Protein AF-A0A6G8Q0K1-F1 (afdb_monomer)

Secondary structure (DSSP, 8-state):
---S-----PPP----PPPGGG---PPPPP-S--HHHHHHHHHHHHT-------S----TTTTTTSB-TTT-PBEEEEEEGGGTEEEEEEHHHHHH-GGG-S--PPEEHHHHHHHHHHHHHHHHH-HHHHHHHHHHHHHHHHHHHHHHHHHHTT--------

Nearest PDB structures (foldseek):
  7ui9-assembly1_I  TM=7.485E-01  e=1.152E+00  Saccharomyces cerevisiae S288C
  5iyd-assembly1_I  TM=6.909E-01  e=1.152E+00  Homo sapiens
  5iyc-assembly1_I  TM=6.280E-01  e=1.227E+00  Homo sapiens

InterPro domains:
  IPR025827 Recombinase zinc beta ribbon domain [PF13408] (65-120)
  IPR050639 Site-specific recombinase resolvase [PTHR30461] (19-135)

pLDDT: mean 79.14, std 17.28, range [33.03, 95.69]

Foldseek 3Di:
DPPDPDDDDDDDDDDDDDPPVPDDDDDDPDPPDDPVVVVVVCVVCVPVDPPPCVVPDDQPCPPLNDADPWPRHRWDWDADPVVRWIWTHHPQCVVPHCVRTVGPDIHTRVVVVVVVCCVVVVCVVDVVSVVVVVVVVVVVVVVVVVVVVVVVVPPDDDDDDD

Radius of gyration: 24.72 Å; Cα contacts (8 Å, |Δi|>4): 99; chains: 1; bounding box: 57×49×57 Å

Solvent-accessible surface area (backbone atoms only — not comparable to full-atom values): 10458 Å² total; per-residue (Å²): 140,79,96,63,98,74,88,84,78,88,85,83,82,89,85,77,93,71,61,78,88,74,58,79,84,74,87,73,73,86,81,86,68,59,67,66,58,54,50,50,54,48,59,70,50,67,76,60,66,73,80,70,74,78,88,52,84,82,68,87,52,51,96,61,69,38,53,31,91,78,76,62,47,51,41,36,80,46,77,41,72,97,71,76,41,46,28,37,33,40,41,57,24,71,78,60,35,68,91,63,32,84,60,82,69,67,43,49,37,72,63,50,50,51,52,52,48,52,50,52,51,53,46,68,69,32,66,65,61,41,46,54,54,50,46,51,55,47,52,53,49,51,54,53,50,53,57,52,51,59,56,58,72,65,72,71,90,82,86,81,83,135

Mean predicted aligned error: 15.93 Å

Structure (mmCIF, N/CA/C/O backbone):
data_AF-A0A6G8Q0K1-F1
#
_entry.id   AF-A0A6G8Q0K1-F1
#
loop_
_atom_site.group_PDB
_atom_site.id
_atom_site.type_symbol
_atom_site.label_atom_id
_atom_site.label_alt_id
_atom_site.label_comp_id
_atom_site.label_asym_id
_atom_site.label_entity_id
_atom_site.label_seq_id
_atom_site.pdbx_PDB_ins_code
_atom_site.Cartn_x
_atom_site.Cartn_y
_atom_site.Cartn_z
_atom_site.occupancy
_atom_site.B_iso_or_equiv
_atom_site.auth_seq_id
_atom_site.auth_comp_id
_atom_site.auth_asym_id
_atom_site.auth_atom_id
_atom_site.pdbx_PDB_model_num
ATOM 1 N N . MET A 1 1 ? 0.838 -22.910 4.798 1.00 36.38 1 MET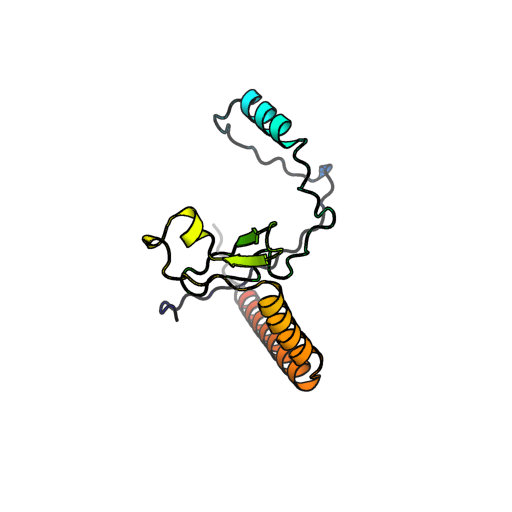 A N 1
ATOM 2 C CA . MET A 1 1 ? 0.282 -23.780 5.853 1.00 36.38 1 MET A CA 1
ATOM 3 C C . MET A 1 1 ? 0.527 -23.168 7.223 1.00 36.38 1 MET A C 1
ATOM 5 O O . MET A 1 1 ? 1.664 -22.846 7.535 1.00 36.38 1 MET A O 1
ATOM 9 N N . LYS A 1 2 ? -0.527 -23.022 8.029 1.00 38.62 2 LYS A N 1
ATOM 10 C CA . LYS A 1 2 ? -0.442 -23.091 9.491 1.00 38.62 2 LYS A CA 1
ATOM 11 C C . LYS A 1 2 ? -1.319 -24.270 9.896 1.00 38.62 2 LYS A C 1
ATOM 13 O O . LYS A 1 2 ? -2.494 -24.314 9.549 1.00 38.62 2 LYS A O 1
ATOM 18 N N . SER A 1 3 ? -0.687 -25.257 10.504 1.00 41.25 3 SER A N 1
ATOM 19 C CA . SER A 1 3 ? -1.212 -26.565 10.873 1.00 41.25 3 SER A CA 1
ATOM 20 C C . SER A 1 3 ? -1.850 -26.517 12.259 1.00 41.25 3 SER A C 1
ATOM 22 O O . SER A 1 3 ? -1.317 -27.089 13.196 1.00 41.25 3 SER A O 1
ATOM 24 N N . ASN A 1 4 ? -2.968 -25.812 12.390 1.00 44.59 4 ASN A N 1
ATOM 25 C CA . ASN A 1 4 ? -3.914 -26.005 13.487 1.00 44.59 4 ASN A CA 1
ATOM 26 C C . ASN A 1 4 ? -5.302 -25.822 12.875 1.00 44.59 4 ASN A C 1
ATOM 28 O O . ASN A 1 4 ? -5.575 -24.780 12.286 1.00 44.59 4 ASN A O 1
ATOM 32 N N . GLY A 1 5 ? -6.135 -26.861 12.924 1.00 53.25 5 GLY A N 1
ATOM 33 C CA . GLY A 1 5 ? -7.425 -26.969 12.233 1.00 53.25 5 GLY A CA 1
ATOM 34 C C . GLY A 1 5 ? -8.534 -26.026 12.719 1.00 53.25 5 GLY A C 1
ATOM 35 O O . GLY A 1 5 ? -9.674 -26.458 12.874 1.00 53.25 5 GLY A O 1
ATOM 36 N N . GLU A 1 6 ? -8.247 -24.745 12.947 1.00 49.00 6 GLU A N 1
ATOM 37 C CA . GLU A 1 6 ? -9.253 -23.753 13.319 1.00 49.00 6 GLU A CA 1
ATOM 38 C C . GLU A 1 6 ? -9.982 -23.189 12.094 1.00 49.00 6 GLU A C 1
ATOM 40 O O . GLU A 1 6 ? -9.406 -22.584 11.187 1.00 49.00 6 GLU A O 1
ATOM 45 N N . LYS A 1 7 ? -11.305 -23.377 12.083 1.00 57.97 7 LYS A N 1
ATOM 46 C CA . LYS A 1 7 ? -12.217 -22.835 11.072 1.00 57.97 7 LYS A CA 1
ATOM 47 C C . LYS A 1 7 ? -12.361 -21.325 11.271 1.00 57.97 7 LYS A C 1
ATOM 49 O O . LYS A 1 7 ? -12.897 -20.892 12.286 1.00 57.97 7 LYS A O 1
ATOM 54 N N . SER A 1 8 ? -11.971 -20.529 10.276 1.00 51.59 8 SER A N 1
ATOM 55 C CA . SER A 1 8 ? -12.214 -19.080 10.265 1.00 51.59 8 SER A CA 1
ATOM 56 C C . SER A 1 8 ? -13.349 -18.719 9.302 1.00 51.59 8 SER A C 1
ATOM 58 O O . SER A 1 8 ? -13.305 -19.035 8.110 1.00 51.59 8 SER A O 1
ATOM 60 N N . TYR A 1 9 ? -14.386 -18.062 9.825 1.00 67.38 9 TYR A N 1
ATOM 61 C CA . TYR A 1 9 ? -15.531 -17.571 9.056 1.00 67.38 9 TYR A CA 1
ATOM 62 C C . TYR A 1 9 ? -15.450 -16.045 8.890 1.00 67.38 9 TYR A C 1
ATOM 64 O O . TYR A 1 9 ? -15.225 -15.345 9.880 1.00 67.38 9 TYR A O 1
ATOM 72 N N . PRO A 1 10 ? -15.696 -15.495 7.685 1.00 54.41 10 PRO A N 1
ATOM 73 C CA . PRO A 1 10 ? -15.823 -14.056 7.510 1.00 54.41 10 PRO A CA 1
ATOM 74 C C . PRO A 1 10 ? -17.158 -13.578 8.097 1.00 54.41 10 PRO A C 1
ATOM 76 O O . PRO A 1 10 ? -18.224 -14.084 7.746 1.00 54.41 10 PRO A O 1
ATOM 79 N N . LYS A 1 11 ? -17.100 -12.604 9.010 1.00 64.31 11 LYS A N 1
ATOM 80 C CA . LYS A 1 11 ? -18.287 -11.928 9.552 1.00 64.31 11 LYS A CA 1
ATOM 81 C C . LYS A 1 11 ? -18.827 -10.947 8.511 1.00 64.31 11 LYS A C 1
ATOM 83 O O . LYS A 1 11 ? -18.120 -10.020 8.133 1.00 64.31 11 LYS A O 1
ATOM 88 N N . VAL A 1 12 ? -20.085 -11.118 8.108 1.00 62.00 12 VAL A N 1
ATOM 89 C CA . VAL A 1 12 ? -20.840 -10.109 7.348 1.00 62.00 12 VAL A CA 1
ATOM 90 C C . VAL A 1 12 ? -21.739 -9.360 8.329 1.00 62.00 12 VAL A C 1
ATOM 92 O O . VAL A 1 12 ? -22.433 -9.988 9.129 1.00 62.00 12 VAL A O 1
ATOM 95 N N . ARG A 1 13 ? -21.697 -8.026 8.299 1.00 68.25 13 ARG A N 1
ATOM 96 C CA . ARG A 1 13 ? -22.559 -7.142 9.093 1.00 68.25 13 ARG A CA 1
ATOM 97 C C . ARG A 1 13 ? -23.382 -6.285 8.139 1.00 68.25 13 ARG A C 1
ATOM 99 O O . ARG A 1 13 ? -22.803 -5.616 7.294 1.00 68.25 13 ARG A O 1
ATOM 106 N N . ASN A 1 14 ? -24.699 -6.296 8.318 1.00 58.84 14 ASN A N 1
ATOM 107 C CA . ASN A 1 14 ? -25.597 -5.304 7.738 1.00 58.84 14 ASN A CA 1
ATOM 108 C C . ASN A 1 14 ? -25.902 -4.279 8.834 1.00 58.84 14 ASN A C 1
ATOM 110 O O . ASN A 1 14 ? -26.266 -4.673 9.942 1.00 58.84 14 ASN A O 1
ATOM 114 N N . SER A 1 15 ? -25.718 -2.995 8.539 1.00 69.88 15 SER A N 1
ATOM 115 C CA . SER A 1 15 ? -26.091 -1.882 9.413 1.00 69.88 15 SER A CA 1
ATOM 116 C C . SER A 1 15 ? -27.157 -1.050 8.717 1.00 69.88 15 SER A C 1
ATOM 118 O O . SER A 1 15 ? -27.005 -0.725 7.541 1.00 69.88 15 SER A O 1
ATOM 120 N N . VAL A 1 16 ? -28.214 -0.719 9.446 1.00 81.06 16 VAL A N 1
ATOM 121 C CA . VAL A 1 16 ? -29.245 0.235 9.035 1.00 81.06 16 VAL A CA 1
ATOM 122 C C . VAL A 1 16 ? -29.162 1.386 10.028 1.00 81.06 16 VAL A C 1
ATOM 124 O O . VAL A 1 16 ? -28.997 1.129 11.223 1.00 81.06 16 VAL A O 1
ATOM 127 N N . ASP A 1 17 ? -29.207 2.627 9.548 1.00 77.56 17 ASP A N 1
ATOM 128 C CA . ASP A 1 17 ? -29.188 3.790 10.431 1.00 77.56 17 ASP A CA 1
ATOM 129 C C . ASP A 1 17 ? -30.480 3.826 11.248 1.00 77.56 17 ASP A C 1
ATOM 131 O O . ASP A 1 17 ? -31.584 3.845 10.704 1.00 77.56 17 ASP A O 1
ATOM 135 N N . VAL A 1 18 ? -30.325 3.786 12.568 1.00 82.56 18 VAL A N 1
ATOM 136 C CA . VAL A 1 18 ? -31.432 3.830 13.522 1.00 82.56 18 VAL A CA 1
ATOM 137 C C . VAL A 1 18 ? -31.696 5.300 13.879 1.00 82.56 18 VAL A C 1
ATOM 139 O O . VAL A 1 18 ? -30.721 6.022 14.130 1.00 82.56 18 VAL A O 1
ATOM 142 N N . PRO A 1 19 ? -32.962 5.764 13.915 1.00 90.25 19 PRO A N 1
ATOM 143 C CA . PRO A 1 19 ? -33.311 7.105 14.384 1.00 90.25 19 PRO A CA 1
ATOM 144 C C . PRO A 1 19 ? -32.718 7.397 15.765 1.00 90.25 19 PRO A C 1
ATOM 146 O O . PRO A 1 19 ? -32.566 6.499 16.594 1.00 90.25 19 PRO A O 1
ATOM 149 N N . ARG A 1 20 ? -32.356 8.657 16.021 1.00 81.56 20 ARG A N 1
ATOM 150 C CA . ARG A 1 20 ? -31.600 9.052 17.222 1.00 81.56 20 ARG A CA 1
ATOM 151 C C . ARG A 1 20 ? -32.371 8.790 18.518 1.00 81.56 20 ARG A C 1
ATOM 153 O O . ARG A 1 20 ? -31.760 8.560 19.557 1.00 81.56 20 ARG A O 1
ATOM 160 N N . GLU A 1 21 ? -33.693 8.816 18.442 1.00 90.38 21 GLU A N 1
ATOM 161 C CA . GLU A 1 21 ? -34.635 8.568 19.532 1.00 90.38 21 GLU A CA 1
ATOM 162 C C . GLU A 1 21 ? -34.578 7.112 20.020 1.00 90.38 21 GLU A C 1
ATOM 164 O O . GLU A 1 21 ? -34.812 6.840 21.194 1.00 90.38 21 GLU A O 1
ATOM 169 N N . GLU A 1 22 ? -34.207 6.183 19.139 1.00 89.19 22 GLU A N 1
ATOM 170 C CA . GLU A 1 22 ? -34.068 4.752 19.430 1.00 89.19 22 GLU A CA 1
ATOM 171 C C . GLU A 1 22 ? -32.637 4.373 19.866 1.00 89.19 22 GLU A C 1
ATOM 173 O O . GLU A 1 22 ? -32.322 3.198 20.083 1.00 89.19 22 GLU A O 1
ATOM 178 N N . TRP A 1 23 ? -31.730 5.347 20.014 1.00 89.94 23 TRP A N 1
ATOM 179 C CA . TRP A 1 23 ? -30.362 5.071 20.450 1.00 89.94 23 TRP A CA 1
ATOM 180 C C . TRP A 1 23 ? -30.332 4.707 21.934 1.00 89.94 23 TRP A C 1
ATOM 182 O O . TRP A 1 23 ? -30.604 5.525 22.811 1.00 89.94 23 TRP A O 1
ATOM 192 N N . THR A 1 24 ? -29.911 3.479 22.236 1.00 83.69 24 THR A N 1
ATOM 193 C CA . THR A 1 24 ? -29.628 3.077 23.617 1.00 83.69 24 THR A CA 1
ATOM 194 C C . THR A 1 24 ? -28.300 3.684 24.061 1.00 83.69 24 THR A C 1
ATOM 196 O O . THR A 1 24 ? -27.237 3.330 23.544 1.00 83.69 24 THR A O 1
ATOM 199 N N . GLY A 1 25 ? -28.346 4.596 25.033 1.00 83.69 25 GLY A N 1
ATOM 200 C CA . GLY A 1 25 ? -27.146 5.133 25.667 1.00 83.69 25 GLY A CA 1
ATOM 201 C C . GLY A 1 25 ? -26.404 4.031 26.419 1.00 83.69 25 GLY A C 1
ATOM 202 O O . GLY A 1 25 ? -26.866 3.565 27.456 1.00 83.69 25 GLY A O 1
ATOM 203 N N . VAL A 1 26 ? -25.252 3.605 25.902 1.00 86.88 26 VAL A N 1
ATOM 204 C CA . VAL A 1 26 ? -24.371 2.676 26.617 1.00 86.88 26 VAL A CA 1
ATOM 205 C C . VAL A 1 26 ? -23.607 3.477 27.674 1.00 86.88 26 VAL A C 1
ATOM 207 O O . VAL A 1 26 ? -22.880 4.400 27.295 1.00 86.88 26 VAL A O 1
ATOM 210 N N . PRO A 1 27 ? -23.744 3.168 28.978 1.00 85.88 27 PRO A N 1
ATOM 211 C CA . PRO A 1 27 ? -22.969 3.845 30.007 1.00 85.88 27 PRO A CA 1
ATOM 212 C C . PRO A 1 27 ? -21.490 3.523 29.793 1.00 85.88 27 PRO A C 1
ATOM 214 O O . PRO A 1 27 ? -21.076 2.364 29.843 1.00 85.88 27 PRO A O 1
ATOM 217 N N . VAL A 1 28 ? -20.698 4.554 29.503 1.00 84.56 28 VAL A N 1
ATOM 218 C CA . VAL A 1 28 ? -19.250 4.432 29.334 1.00 84.56 28 VAL A CA 1
ATOM 219 C C . VAL A 1 28 ? -18.609 4.706 30.695 1.00 84.56 28 VAL A C 1
ATOM 221 O O . VAL A 1 28 ? -18.793 5.809 31.213 1.00 84.56 28 VAL A O 1
ATOM 224 N N . PRO A 1 29 ? -17.889 3.738 31.293 1.00 87.31 29 PRO A N 1
ATOM 225 C CA . PRO A 1 29 ? -17.120 3.976 32.510 1.00 87.31 29 PRO A CA 1
ATOM 226 C C . PRO A 1 29 ? -16.126 5.120 32.312 1.00 87.31 29 PRO A C 1
ATOM 228 O O . PRO A 1 29 ? -15.655 5.343 31.192 1.00 87.31 29 PRO A O 1
ATOM 231 N N . ASP A 1 30 ? -15.782 5.824 33.391 1.00 85.94 30 ASP A N 1
ATOM 232 C CA . ASP A 1 30 ? -14.742 6.843 33.307 1.00 85.94 30 ASP A CA 1
ATOM 233 C C . ASP A 1 30 ? -13.437 6.207 32.809 1.00 85.94 30 ASP A C 1
ATOM 235 O O . ASP A 1 30 ? -12.983 5.175 33.304 1.00 85.94 30 ASP A O 1
ATOM 239 N N . SER A 1 31 ? -12.853 6.819 31.784 1.00 83.88 31 SER A N 1
ATOM 240 C CA . SER A 1 31 ? -11.628 6.319 31.161 1.00 83.88 31 SER A CA 1
ATOM 241 C C . SER A 1 31 ? -10.375 6.710 31.945 1.00 83.88 31 SER A C 1
ATOM 243 O O . SER A 1 31 ? -9.286 6.260 31.596 1.00 83.88 31 SER A O 1
ATOM 245 N N . GLY A 1 32 ? -10.506 7.575 32.961 1.00 92.25 32 GLY A N 1
ATOM 246 C CA . GLY A 1 32 ? -9.375 8.161 33.686 1.00 92.25 32 GLY A CA 1
ATOM 247 C C . GLY A 1 32 ? -8.571 9.161 32.846 1.00 92.25 32 GLY A C 1
ATOM 248 O O . GLY A 1 32 ? -7.531 9.650 33.282 1.00 92.25 32 GLY A O 1
ATOM 249 N N . ILE A 1 33 ? -9.034 9.471 31.630 1.00 90.06 33 ILE A N 1
ATOM 250 C CA . ILE A 1 33 ? -8.414 10.434 30.723 1.00 90.06 33 ILE A CA 1
ATOM 251 C C . ILE A 1 33 ? -9.114 11.778 30.901 1.00 90.06 33 ILE A C 1
ATOM 253 O O . ILE A 1 33 ? -10.313 11.907 30.650 1.00 90.06 33 ILE A O 1
ATOM 257 N N . LEU A 1 34 ? -8.345 12.798 31.283 1.00 94.44 34 LEU A N 1
ATOM 258 C CA . LEU A 1 34 ? -8.863 14.150 31.472 1.00 94.44 34 LEU A CA 1
ATOM 259 C C . LEU A 1 34 ? -9.532 14.676 30.199 1.00 94.44 34 LEU A C 1
ATOM 261 O O . LEU A 1 34 ? -8.990 14.589 29.092 1.00 94.44 34 LEU A O 1
ATOM 265 N N . ARG A 1 35 ? -10.712 15.280 30.369 1.00 89.50 35 ARG A N 1
ATOM 266 C CA . ARG A 1 35 ? -11.510 15.817 29.262 1.00 89.50 35 ARG A CA 1
ATOM 267 C C . ARG A 1 35 ? -10.742 16.854 28.442 1.00 89.50 35 ARG A C 1
ATOM 269 O O . ARG A 1 35 ? -10.856 16.856 27.216 1.00 89.50 35 ARG A O 1
ATOM 276 N N . ASP A 1 36 ? -9.934 17.672 29.105 1.00 93.31 36 ASP A N 1
ATOM 277 C CA . ASP A 1 36 ? -9.122 18.709 28.466 1.00 93.31 36 ASP A CA 1
ATOM 278 C C . ASP A 1 36 ? -8.056 18.115 27.547 1.00 93.31 36 ASP A C 1
ATOM 280 O O . ASP A 1 36 ? -7.847 18.612 26.442 1.00 93.31 36 ASP A O 1
ATOM 284 N N . LEU A 1 37 ? -7.456 16.984 27.934 1.00 94.56 37 LEU A N 1
ATOM 285 C CA . LEU A 1 37 ? -6.503 16.257 27.094 1.00 94.56 37 LEU A CA 1
ATOM 286 C C . LEU A 1 37 ? -7.184 15.709 25.832 1.00 94.56 37 LEU A C 1
ATOM 288 O O . LEU A 1 37 ? -6.642 15.808 24.730 1.00 94.56 37 LEU A O 1
ATOM 292 N N . VAL A 1 38 ? -8.400 15.173 25.974 1.00 91.88 38 VAL A N 1
ATOM 293 C CA . VAL A 1 38 ? -9.201 14.689 24.837 1.00 91.88 38 VAL A CA 1
ATOM 294 C C . VAL A 1 38 ? -9.562 15.835 23.890 1.00 91.88 38 VAL A C 1
ATOM 296 O O . VAL A 1 38 ? -9.484 15.677 22.670 1.00 91.88 38 VAL A O 1
ATOM 299 N N . LEU A 1 39 ? -9.953 16.990 24.429 1.00 94.50 39 LEU A N 1
ATOM 300 C CA . LEU A 1 39 ? -10.267 18.181 23.640 1.00 94.50 39 LEU A CA 1
ATOM 301 C C . LEU A 1 39 ? -9.025 18.725 22.925 1.00 94.50 39 LEU A C 1
ATOM 303 O O . LEU A 1 39 ? -9.096 18.999 21.728 1.00 94.50 39 LEU A O 1
ATOM 307 N N . ALA A 1 40 ? -7.883 18.798 23.612 1.00 92.75 40 ALA A N 1
ATOM 308 C CA . ALA A 1 40 ? -6.608 19.203 23.028 1.00 92.75 40 ALA A CA 1
ATOM 309 C C . ALA A 1 40 ? -6.201 18.283 21.868 1.00 92.75 40 ALA A C 1
ATOM 311 O O . ALA A 1 40 ? -5.885 18.768 20.782 1.00 92.75 40 ALA A O 1
ATOM 312 N N . ALA A 1 41 ? -6.295 16.961 22.049 1.00 90.25 41 ALA A N 1
ATOM 313 C CA . ALA A 1 41 ? -6.002 15.989 20.997 1.00 90.25 41 ALA A CA 1
ATOM 314 C C . ALA A 1 41 ? -6.936 16.144 19.785 1.00 90.25 41 ALA A C 1
ATOM 316 O O . ALA A 1 41 ? -6.475 16.130 18.644 1.00 90.25 41 ALA A O 1
ATOM 317 N N . ARG A 1 42 ? -8.245 16.336 20.016 1.00 93.19 42 ARG A N 1
ATOM 318 C CA . ARG A 1 42 ? -9.223 16.579 18.941 1.00 93.19 42 ARG A CA 1
ATOM 319 C C . ARG A 1 42 ? -8.927 17.865 18.180 1.00 93.19 42 ARG A C 1
ATOM 321 O O . ARG A 1 42 ? -8.959 17.846 16.956 1.00 93.19 42 ARG A O 1
ATOM 328 N N . ASN A 1 43 ? -8.612 18.950 18.882 1.00 92.75 43 ASN A N 1
ATOM 329 C CA . ASN A 1 43 ? -8.256 20.223 18.259 1.00 92.75 43 ASN A CA 1
ATOM 330 C C . ASN A 1 43 ? -6.962 20.110 17.445 1.00 92.75 43 ASN A C 1
ATOM 332 O O . ASN A 1 43 ? -6.913 20.611 16.326 1.00 92.75 43 ASN A O 1
ATOM 336 N N . ALA A 1 44 ? -5.959 19.386 17.953 1.00 89.25 44 ALA A N 1
ATOM 337 C CA . ALA A 1 44 ? -4.694 19.167 17.256 1.00 89.25 44 ALA A CA 1
ATOM 338 C C . ALA A 1 44 ? -4.868 18.430 15.916 1.00 89.25 44 ALA A C 1
ATOM 340 O O . ALA A 1 44 ? -4.157 18.728 14.962 1.00 89.25 44 ALA A O 1
ATOM 341 N N . ILE A 1 45 ? -5.818 17.490 15.823 1.00 86.31 45 ILE A N 1
ATOM 342 C CA . ILE A 1 45 ? -6.080 16.736 14.584 1.00 86.31 45 ILE A CA 1
ATOM 343 C C . ILE A 1 45 ? -7.221 17.307 13.735 1.00 86.31 45 ILE A C 1
ATOM 345 O O . ILE A 1 45 ? -7.432 16.822 12.625 1.00 86.31 45 ILE A O 1
ATOM 349 N N . LYS A 1 46 ? -7.967 18.305 14.229 1.00 86.94 46 LYS A N 1
ATOM 350 C CA . LYS A 1 46 ? -9.136 18.885 13.543 1.00 86.94 46 LYS A CA 1
ATOM 351 C C . LYS A 1 46 ? -8.771 19.411 12.156 1.00 86.94 46 LYS A C 1
ATOM 353 O O . LYS A 1 46 ? -9.484 19.154 11.192 1.00 86.94 46 LYS A O 1
ATOM 358 N N . GLU A 1 47 ? -7.622 20.074 12.070 1.00 80.50 47 GLU A N 1
ATOM 359 C CA . GLU A 1 47 ? -7.097 20.673 10.842 1.00 80.50 47 GLU A CA 1
ATOM 360 C C . GLU A 1 47 ? -6.059 19.784 10.144 1.00 80.50 47 GLU A C 1
ATOM 362 O O . GLU A 1 47 ? -5.400 20.229 9.199 1.00 80.50 47 GLU A O 1
ATOM 367 N N . ASN A 1 48 ? -5.914 18.516 10.564 1.00 77.00 48 ASN A N 1
ATOM 368 C CA . ASN A 1 48 ? -5.145 17.544 9.795 1.00 77.00 48 ASN A CA 1
ATOM 369 C C . ASN A 1 48 ? -5.873 17.306 8.475 1.00 77.00 48 ASN A C 1
ATOM 371 O O . ASN A 1 48 ? -6.686 16.390 8.325 1.00 77.00 48 ASN A O 1
ATOM 375 N N . LYS A 1 49 ? -5.552 18.130 7.478 1.00 57.28 49 LYS A N 1
ATOM 376 C CA . LYS A 1 49 ? -5.888 17.844 6.095 1.00 57.28 49 LYS A CA 1
ATOM 377 C C . LYS A 1 49 ? -5.313 16.470 5.796 1.00 57.28 49 LYS A C 1
ATOM 379 O O . LYS A 1 49 ? -4.107 16.257 5.938 1.00 57.28 49 LYS A O 1
ATOM 384 N N . LYS A 1 50 ? -6.167 15.540 5.350 1.00 57.38 50 LYS A N 1
ATOM 385 C CA . LYS A 1 50 ? -5.685 14.390 4.577 1.00 57.38 50 LYS A CA 1
ATOM 386 C C . LYS A 1 50 ? -4.714 14.978 3.567 1.00 57.38 50 LYS A C 1
ATOM 388 O O . LYS A 1 50 ? -5.131 15.865 2.822 1.00 57.38 50 LYS A O 1
ATOM 393 N N . CYS A 1 51 ? -3.443 14.570 3.605 1.00 45.00 51 CYS A N 1
ATOM 394 C CA . CYS A 1 51 ? -2.474 15.040 2.627 1.00 45.00 51 CYS A CA 1
ATOM 395 C C . CYS A 1 51 ? -3.126 14.861 1.258 1.00 45.00 51 CYS A C 1
ATOM 397 O O . CYS A 1 51 ? -3.456 13.736 0.874 1.00 45.00 51 CYS A O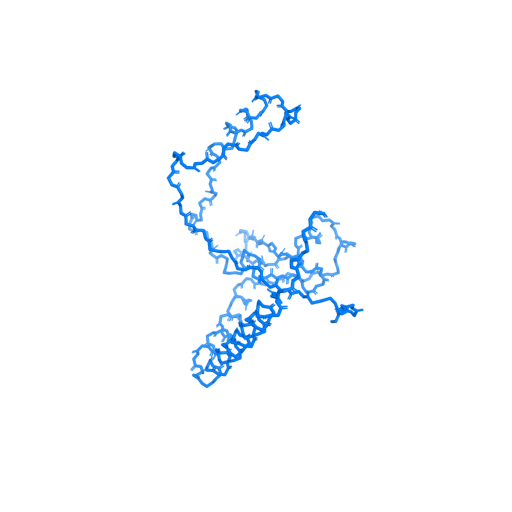 1
ATOM 399 N N . SER A 1 52 ? -3.436 15.976 0.594 1.00 44.19 52 SER A N 1
ATOM 400 C CA . SER A 1 52 ? -4.079 15.925 -0.704 1.00 44.19 52 SER A CA 1
ATOM 401 C C . SER A 1 52 ? -3.127 15.176 -1.624 1.00 44.19 52 SER A C 1
ATOM 403 O O . SER A 1 52 ? -1.914 15.401 -1.601 1.00 44.19 52 SER A O 1
ATOM 405 N N . ASN A 1 53 ? -3.663 14.267 -2.436 1.00 52.50 53 ASN A N 1
ATOM 406 C CA . ASN A 1 53 ? -2.909 13.646 -3.518 1.00 52.50 53 ASN A CA 1
ATOM 407 C C . ASN A 1 53 ? -2.692 14.669 -4.653 1.00 52.50 53 ASN A C 1
ATOM 409 O O . ASN A 1 53 ? -3.060 14.417 -5.794 1.00 52.50 53 ASN A O 1
ATOM 413 N N . ALA A 1 54 ? -2.213 15.873 -4.317 1.00 41.16 54 ALA A N 1
ATOM 414 C CA . ALA A 1 54 ? -2.131 17.049 -5.174 1.00 41.16 54 ALA A CA 1
ATOM 415 C C . ALA A 1 54 ? -1.145 16.820 -6.329 1.00 41.16 54 ALA A C 1
ATOM 417 O O . ALA A 1 54 ? 0.015 17.217 -6.259 1.00 41.16 54 ALA A O 1
ATOM 418 N N . GLY A 1 55 ? -1.602 16.110 -7.363 1.00 49.56 55 GLY A N 1
ATOM 419 C CA . GLY A 1 55 ? -0.850 15.829 -8.587 1.00 49.56 55 GLY A CA 1
ATOM 420 C C . GLY A 1 55 ? 0.360 14.912 -8.401 1.00 49.56 55 GLY A C 1
ATOM 421 O O . GLY A 1 55 ? 1.189 14.798 -9.299 1.00 49.56 55 GLY A O 1
ATOM 422 N N . ARG A 1 56 ? 0.498 14.266 -7.240 1.00 66.00 56 ARG A N 1
ATOM 423 C CA . ARG A 1 56 ? 1.583 13.317 -6.973 1.00 66.00 56 ARG A CA 1
ATOM 424 C C . ARG A 1 56 ? 1.125 11.929 -7.421 1.00 66.00 56 ARG A C 1
ATOM 426 O O . ARG A 1 56 ? -0.064 11.629 -7.413 1.00 66.00 56 ARG A O 1
ATOM 433 N N . TYR A 1 57 ? 2.074 11.121 -7.885 1.00 75.00 57 TYR A N 1
ATOM 434 C CA . TYR A 1 57 ? 1.830 9.784 -8.431 1.00 75.00 57 TYR A CA 1
ATOM 435 C C . TYR A 1 57 ? 0.799 8.990 -7.618 1.00 75.00 57 TYR A C 1
ATOM 437 O O . TYR A 1 57 ? 0.945 8.854 -6.400 1.00 75.00 57 TYR A O 1
ATOM 445 N N . PHE A 1 58 ? -0.223 8.466 -8.295 1.00 83.00 58 PHE A N 1
ATOM 446 C CA . PHE A 1 58 ? -1.204 7.590 -7.670 1.00 83.00 58 PHE A CA 1
ATOM 447 C C . PHE A 1 58 ? -0.588 6.206 -7.465 1.00 83.00 58 PHE A C 1
ATOM 449 O O . PHE A 1 58 ? -0.179 5.552 -8.415 1.00 83.00 58 PHE A O 1
ATOM 456 N N . TRP A 1 59 ? -0.508 5.775 -6.210 1.00 87.25 59 TRP A N 1
ATOM 457 C CA . TRP A 1 59 ? 0.082 4.492 -5.849 1.00 87.25 59 TRP A CA 1
ATOM 458 C C . TRP A 1 59 ? -0.992 3.406 -5.816 1.00 87.25 59 TRP A C 1
ATOM 460 O O . TRP A 1 59 ? -1.685 3.240 -4.804 1.00 87.25 59 TRP A O 1
ATOM 470 N N . GLU A 1 60 ? -1.113 2.659 -6.909 1.00 87.81 60 GLU A N 1
ATOM 471 C CA . GLU A 1 60 ? -2.214 1.714 -7.142 1.00 87.81 60 GLU A CA 1
ATOM 472 C C . GLU A 1 60 ? -2.262 0.564 -6.126 1.00 87.81 60 GLU A C 1
ATOM 474 O O . GLU A 1 60 ? -3.331 0.038 -5.827 1.00 87.81 60 GLU A O 1
ATOM 479 N N . LEU A 1 61 ? -1.115 0.184 -5.551 1.00 90.06 61 LEU A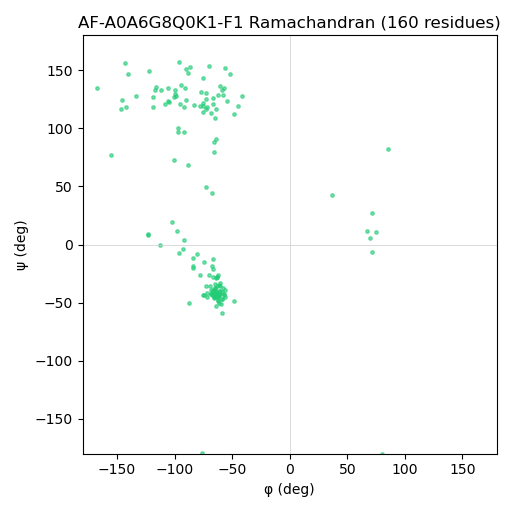 N 1
ATOM 480 C CA . LEU A 1 61 ? -1.002 -0.967 -4.647 1.00 90.06 61 LEU A CA 1
ATOM 481 C C . LEU A 1 61 ? -0.924 -0.578 -3.160 1.00 90.06 61 LEU A C 1
ATOM 483 O O . LEU A 1 61 ? -0.479 -1.371 -2.319 1.00 90.06 61 LEU A O 1
ATOM 487 N N . THR A 1 62 ? -1.351 0.640 -2.815 1.00 82.00 62 THR A N 1
ATOM 488 C CA . THR A 1 62 ? -1.489 1.086 -1.417 1.00 82.00 62 THR A CA 1
ATOM 489 C C . THR A 1 62 ? -2.732 0.493 -0.738 1.00 82.00 62 THR A C 1
ATOM 491 O O . THR A 1 62 ? -3.425 -0.352 -1.294 1.00 82.00 62 THR A O 1
ATOM 494 N N . GLY A 1 63 ? -2.987 0.830 0.533 1.00 73.69 63 GLY A N 1
ATOM 495 C CA . GLY A 1 63 ? -4.183 0.335 1.233 1.00 73.69 63 GLY A CA 1
ATOM 496 C C . GLY A 1 63 ? -4.140 -1.157 1.583 1.00 73.69 63 GLY A C 1
ATOM 497 O O . GLY A 1 63 ? -5.179 -1.794 1.730 1.00 73.69 63 GLY A O 1
ATOM 498 N N . SER A 1 64 ? -2.938 -1.716 1.760 1.00 75.00 64 SER A N 1
ATOM 499 C CA . SER A 1 64 ? -2.674 -3.129 2.086 1.00 75.00 64 SER A CA 1
ATOM 500 C C . SER A 1 64 ? -2.852 -4.145 0.951 1.00 75.00 64 SER A C 1
ATOM 502 O O . SER A 1 64 ? -2.767 -5.344 1.226 1.00 75.00 64 SER A O 1
ATOM 504 N N . VAL A 1 65 ? -3.021 -3.682 -0.295 1.00 89.06 65 VAL A N 1
ATOM 505 C CA . VAL A 1 65 ? -3.021 -4.536 -1.497 1.00 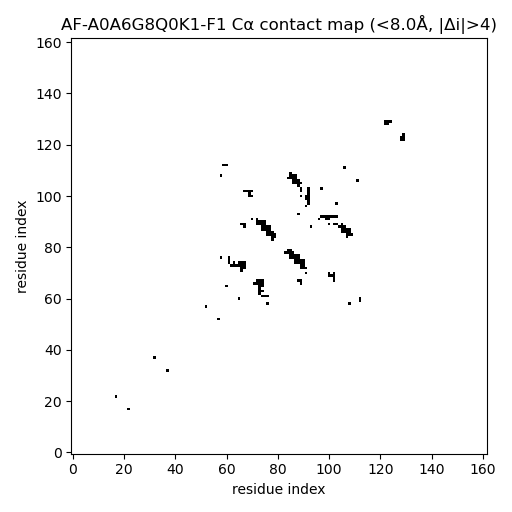89.06 65 VAL A CA 1
ATOM 506 C C . VAL A 1 65 ? -1.669 -5.236 -1.654 1.00 89.06 65 VAL A C 1
ATOM 508 O O . VAL A 1 65 ? -1.616 -6.461 -1.744 1.00 89.06 65 VAL A O 1
ATOM 511 N N . MET A 1 66 ? -0.561 -4.488 -1.596 1.00 91.25 66 MET A N 1
ATOM 512 C CA . MET A 1 66 ? 0.779 -5.078 -1.602 1.00 91.25 66 MET A CA 1
ATOM 513 C C . MET A 1 66 ? 1.273 -5.381 -0.184 1.00 91.25 66 MET A C 1
ATOM 515 O O . MET A 1 66 ? 1.365 -4.502 0.682 1.00 91.25 66 MET A O 1
ATOM 519 N N . ARG A 1 67 ? 1.651 -6.641 0.049 1.00 94.44 67 ARG A N 1
ATOM 520 C CA . ARG A 1 67 ? 2.221 -7.115 1.316 1.00 94.44 67 ARG A CA 1
ATOM 521 C C . ARG A 1 67 ? 3.594 -7.725 1.107 1.00 94.44 67 ARG A C 1
ATOM 523 O O . ARG A 1 67 ? 3.893 -8.296 0.064 1.00 94.44 67 ARG A O 1
ATOM 530 N N . CYS A 1 68 ? 4.430 -7.599 2.129 1.00 94.50 68 CYS A N 1
ATOM 531 C CA . CYS A 1 68 ? 5.751 -8.199 2.131 1.00 94.50 68 CYS A CA 1
ATOM 532 C C . CYS A 1 68 ? 5.635 -9.728 2.163 1.00 94.50 68 CYS A C 1
ATOM 534 O O . CYS A 1 68 ? 5.014 -10.267 3.077 1.00 94.50 68 CYS A O 1
ATOM 536 N N . GLY A 1 69 ? 6.279 -10.417 1.217 1.00 93.38 69 GLY A N 1
ATOM 537 C CA . GLY A 1 69 ? 6.281 -11.885 1.161 1.00 93.38 69 GLY A CA 1
ATOM 538 C C . GLY A 1 69 ? 6.932 -12.562 2.374 1.00 93.38 69 GLY A C 1
ATOM 539 O O . GLY A 1 69 ? 6.549 -13.669 2.722 1.00 93.38 69 GLY A O 1
ATOM 540 N N . GLU A 1 70 ? 7.856 -11.880 3.058 1.00 94.81 70 GLU A N 1
ATOM 541 C CA . GLU A 1 70 ? 8.585 -12.445 4.206 1.00 94.81 70 GLU A CA 1
ATOM 542 C C . GLU A 1 70 ? 7.838 -12.245 5.530 1.00 94.81 70 GLU A C 1
ATOM 544 O O . GLU A 1 70 ? 7.656 -13.172 6.310 1.00 94.81 70 GLU A O 1
ATOM 549 N N . CYS A 1 71 ? 7.408 -11.011 5.818 1.00 93.44 71 CYS A N 1
ATOM 550 C CA . CYS A 1 71 ? 6.831 -10.666 7.125 1.00 93.44 71 CYS A CA 1
ATOM 551 C C . CYS A 1 71 ? 5.337 -10.321 7.089 1.00 93.44 71 CYS A C 1
ATOM 553 O O . CYS A 1 71 ? 4.768 -9.994 8.129 1.00 93.44 71 CYS A O 1
ATOM 555 N N . GLY A 1 72 ? 4.702 -10.343 5.914 1.00 93.00 72 GLY A N 1
ATOM 556 C CA . GLY A 1 72 ? 3.256 -10.171 5.742 1.00 93.00 72 GLY A CA 1
ATOM 557 C C . GLY A 1 72 ? 2.711 -8.758 5.975 1.00 93.00 72 GLY A C 1
ATOM 558 O O . GLY A 1 72 ? 1.534 -8.514 5.722 1.00 93.00 72 GLY A O 1
ATOM 559 N N . VAL A 1 73 ? 3.531 -7.811 6.439 1.00 92.06 73 VAL A N 1
ATOM 560 C CA . VAL A 1 73 ? 3.090 -6.426 6.670 1.00 92.06 73 VAL A CA 1
ATOM 561 C C . VAL A 1 73 ? 2.814 -5.703 5.352 1.00 92.06 73 VAL A C 1
ATOM 563 O O . VAL A 1 73 ? 3.428 -6.008 4.325 1.00 92.06 73 VAL A O 1
ATOM 566 N N . ALA A 1 74 ? 1.931 -4.704 5.394 1.00 92.56 74 ALA A N 1
ATOM 567 C CA . ALA A 1 74 ? 1.695 -3.819 4.260 1.00 92.56 74 ALA A CA 1
ATOM 568 C C . ALA A 1 74 ? 2.993 -3.108 3.845 1.00 92.56 74 ALA A C 1
ATOM 570 O O . ALA A 1 74 ? 3.740 -2.591 4.689 1.00 92.56 74 ALA A O 1
ATOM 571 N N . MET A 1 75 ? 3.266 -3.106 2.542 1.00 92.62 75 MET A N 1
ATOM 572 C CA . MET A 1 75 ? 4.425 -2.410 1.990 1.00 92.62 75 MET A CA 1
ATOM 573 C C . MET A 1 75 ? 4.175 -0.902 1.964 1.00 92.62 75 MET A C 1
ATOM 575 O O . MET A 1 75 ? 3.055 -0.444 1.751 1.00 92.62 75 MET A O 1
ATOM 579 N N . GLY A 1 76 ? 5.229 -0.137 2.224 1.00 90.38 76 GLY A N 1
ATOM 580 C CA . GLY A 1 76 ? 5.213 1.319 2.209 1.00 90.38 76 GLY A CA 1
ATOM 581 C C . GLY A 1 76 ? 5.692 1.859 0.868 1.00 90.38 76 GLY A C 1
ATOM 582 O O . GLY A 1 76 ? 6.433 1.187 0.145 1.00 90.38 76 GLY A O 1
ATOM 583 N N . THR A 1 77 ? 5.299 3.090 0.560 1.00 91.56 77 THR A N 1
ATOM 584 C CA . THR A 1 77 ? 5.710 3.811 -0.647 1.00 91.56 77 THR A CA 1
ATOM 585 C C . THR A 1 77 ? 6.981 4.620 -0.389 1.00 91.56 77 THR A C 1
ATOM 587 O O . THR A 1 77 ? 7.289 5.013 0.740 1.00 91.56 77 THR A O 1
ATOM 590 N N . ASN A 1 78 ? 7.773 4.825 -1.436 1.00 90.44 78 ASN A N 1
ATOM 591 C CA . ASN A 1 78 ? 8.990 5.623 -1.394 1.00 90.44 78 ASN A CA 1
ATOM 592 C C . ASN A 1 78 ? 9.197 6.328 -2.735 1.00 90.44 78 ASN A C 1
ATOM 594 O O . ASN A 1 78 ? 9.411 5.665 -3.752 1.00 90.44 78 ASN A O 1
ATOM 598 N N . HIS A 1 79 ? 9.165 7.659 -2.731 1.00 90.06 79 HIS A N 1
ATOM 599 C CA . HIS A 1 79 ? 9.461 8.488 -3.900 1.00 90.06 79 HIS A CA 1
ATOM 600 C C . HIS A 1 79 ? 10.808 9.174 -3.710 1.00 90.06 79 HIS A C 1
ATOM 602 O O . HIS A 1 79 ? 11.005 9.915 -2.751 1.00 90.06 79 HIS A O 1
ATOM 608 N N . ILE A 1 80 ? 11.734 8.919 -4.627 1.00 89.06 80 ILE A N 1
ATOM 609 C CA . ILE A 1 80 ? 13.022 9.602 -4.700 1.00 89.06 80 ILE A CA 1
ATOM 610 C C . ILE A 1 80 ? 12.870 10.718 -5.731 1.00 89.06 80 ILE A C 1
ATOM 612 O O . ILE A 1 80 ? 12.995 10.472 -6.931 1.00 89.06 80 ILE A O 1
ATOM 616 N N . THR A 1 81 ? 12.594 11.931 -5.254 1.00 85.56 81 THR A N 1
ATOM 617 C CA . THR A 1 81 ? 12.279 13.105 -6.085 1.00 85.56 81 THR A CA 1
ATOM 618 C C . THR A 1 81 ? 13.370 13.415 -7.109 1.00 85.56 81 THR A C 1
ATOM 620 O O . THR A 1 81 ? 13.067 13.586 -8.282 1.00 85.56 81 THR A O 1
ATOM 623 N N . GLY A 1 82 ? 14.646 13.390 -6.710 1.00 87.00 82 GLY A N 1
ATOM 624 C CA . GLY A 1 82 ? 15.769 13.734 -7.596 1.00 87.00 82 GLY A CA 1
ATOM 625 C C . GLY A 1 82 ? 16.018 12.769 -8.764 1.00 87.00 82 GLY A C 1
ATOM 626 O O . GLY A 1 82 ? 16.794 13.086 -9.655 1.00 87.00 82 GLY A O 1
ATOM 627 N N . ARG A 1 83 ? 15.395 11.585 -8.770 1.00 84.94 83 ARG A N 1
ATOM 628 C CA . ARG A 1 83 ? 15.497 10.603 -9.870 1.00 84.94 83 ARG A CA 1
ATOM 629 C C . ARG A 1 83 ? 14.134 10.231 -10.450 1.00 84.94 83 ARG A C 1
ATOM 631 O O . ARG A 1 83 ? 14.039 9.221 -11.142 1.00 84.94 83 ARG A O 1
ATOM 638 N N . ASP A 1 84 ? 13.098 10.961 -10.038 1.00 86.19 84 ASP A N 1
ATOM 639 C CA . ASP A 1 84 ? 11.684 10.617 -10.193 1.00 86.19 84 ASP A CA 1
ATOM 640 C C . ASP A 1 84 ? 11.393 9.110 -10.044 1.00 86.19 84 ASP A C 1
ATOM 642 O O . ASP A 1 84 ? 10.684 8.475 -10.820 1.00 86.19 84 ASP A O 1
ATOM 646 N N . ALA A 1 85 ? 12.027 8.486 -9.047 1.00 89.81 85 ALA A N 1
ATOM 647 C CA . ALA A 1 85 ? 12.042 7.037 -8.918 1.00 89.81 85 ALA A CA 1
ATOM 648 C C . ALA A 1 85 ? 11.113 6.591 -7.791 1.00 89.81 85 ALA A C 1
ATOM 650 O O . ALA A 1 85 ? 11.261 6.994 -6.635 1.00 89.81 85 ALA A O 1
ATOM 651 N N . ARG A 1 86 ? 10.159 5.727 -8.132 1.00 92.31 86 ARG A N 1
ATOM 652 C CA . ARG A 1 86 ? 9.078 5.291 -7.246 1.00 92.31 86 ARG A CA 1
ATOM 653 C C . ARG A 1 86 ? 9.229 3.825 -6.880 1.00 92.31 86 ARG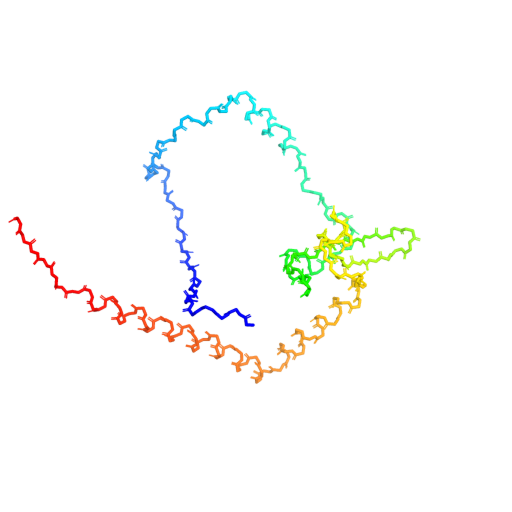 A C 1
ATOM 655 O O . ARG A 1 86 ? 9.456 2.984 -7.752 1.00 92.31 86 ARG A O 1
ATOM 662 N N . TYR A 1 87 ? 9.101 3.513 -5.593 1.00 93.31 87 TYR A N 1
ATOM 663 C CA . TYR A 1 87 ? 9.298 2.166 -5.079 1.00 93.31 87 TYR A CA 1
ATOM 664 C C . TYR A 1 87 ? 8.296 1.774 -3.996 1.00 93.31 87 TYR A C 1
ATOM 666 O O . TYR A 1 87 ? 7.945 2.581 -3.137 1.00 93.31 87 TYR A O 1
ATOM 674 N N . TYR A 1 88 ? 7.953 0.491 -3.976 1.00 94.25 88 TYR A N 1
ATOM 675 C CA . TYR A 1 88 ? 7.385 -0.202 -2.829 1.00 94.25 88 TYR A CA 1
ATOM 676 C C . TYR A 1 88 ? 8.488 -0.889 -2.028 1.00 94.25 88 TYR A C 1
ATOM 678 O O . TYR A 1 88 ? 9.383 -1.527 -2.590 1.00 94.25 88 TYR A O 1
ATOM 686 N N . ARG A 1 89 ? 8.422 -0.788 -0.700 1.00 93.31 89 ARG A N 1
ATOM 687 C CA . ARG A 1 89 ? 9.421 -1.359 0.214 1.00 93.31 89 ARG A CA 1
ATOM 688 C C . ARG A 1 89 ? 8.791 -1.913 1.483 1.00 93.31 89 ARG A C 1
ATOM 690 O O . ARG A 1 89 ? 7.713 -1.496 1.898 1.00 93.31 89 ARG A O 1
ATOM 697 N N . CYS A 1 90 ? 9.475 -2.850 2.133 1.00 94.88 90 CYS A N 1
ATOM 698 C CA . CYS A 1 90 ? 9.002 -3.415 3.393 1.00 94.88 90 CYS A CA 1
ATOM 699 C C . CYS A 1 90 ? 9.066 -2.369 4.520 1.00 94.88 90 CYS A C 1
ATOM 701 O O . CYS A 1 90 ? 10.151 -1.987 4.963 1.00 94.88 90 CYS A O 1
ATOM 703 N N . THR A 1 91 ? 7.904 -1.949 5.026 1.00 92.31 91 THR A N 1
ATOM 704 C CA . THR A 1 91 ? 7.790 -0.954 6.107 1.00 92.31 91 THR A CA 1
ATOM 705 C C . THR A 1 91 ? 8.467 -1.426 7.391 1.00 92.31 91 THR A C 1
ATOM 707 O O . THR A 1 91 ? 9.162 -0.656 8.045 1.00 92.31 91 THR A O 1
ATOM 710 N N . ARG A 1 92 ? 8.323 -2.715 7.734 1.00 93.56 92 ARG A N 1
ATOM 711 C CA . ARG A 1 92 ? 8.922 -3.293 8.947 1.00 93.56 92 ARG A CA 1
ATOM 712 C C . ARG A 1 92 ? 10.445 -3.321 8.878 1.00 93.56 92 ARG A C 1
ATOM 714 O O . ARG A 1 92 ? 11.079 -2.928 9.848 1.00 93.56 92 ARG A O 1
ATOM 721 N N . ARG A 1 93 ? 11.027 -3.735 7.746 1.00 94.38 93 ARG A N 1
ATOM 722 C CA . ARG A 1 93 ? 12.488 -3.705 7.566 1.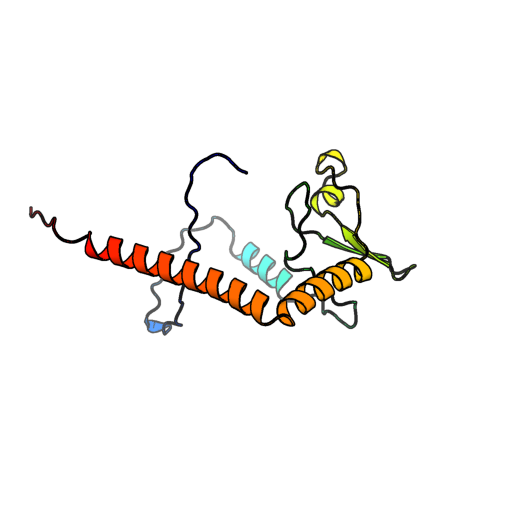00 94.38 93 ARG A CA 1
ATOM 723 C C . ARG A 1 93 ? 13.018 -2.279 7.603 1.00 94.38 93 ARG A C 1
ATOM 725 O O . ARG A 1 93 ? 14.036 -2.026 8.228 1.00 94.38 93 ARG A O 1
ATOM 732 N N . TYR A 1 94 ? 12.343 -1.348 6.934 1.00 91.25 94 TYR A N 1
ATOM 733 C CA . TYR A 1 94 ? 12.820 0.029 6.895 1.00 91.25 94 TYR A CA 1
ATOM 734 C C . TYR A 1 94 ? 12.716 0.722 8.259 1.00 91.25 94 TYR A C 1
ATOM 736 O O . TYR A 1 94 ? 13.656 1.386 8.672 1.00 91.25 94 TYR A O 1
ATOM 744 N N . GLY A 1 95 ? 11.606 0.536 8.977 1.00 91.50 95 GLY A N 1
ATOM 745 C CA . GLY A 1 95 ? 11.402 1.167 10.282 1.00 91.50 95 GLY A CA 1
ATOM 746 C C . GLY A 1 95 ? 12.153 0.501 11.439 1.00 91.50 95 GLY A C 1
ATOM 747 O O . GLY A 1 95 ? 12.418 1.162 12.434 1.00 91.50 95 GLY A O 1
ATOM 748 N N . ARG A 1 96 ? 12.471 -0.799 11.348 1.00 93.06 96 ARG A N 1
ATOM 749 C CA . ARG A 1 96 ? 13.083 -1.578 12.449 1.00 93.06 96 ARG A CA 1
ATOM 750 C C . ARG A 1 96 ? 14.417 -2.247 12.086 1.00 93.06 96 ARG A C 1
ATOM 752 O O . ARG A 1 96 ? 14.931 -3.043 12.863 1.00 93.06 96 ARG A O 1
ATOM 759 N N . GLY A 1 97 ? 14.973 -1.948 10.917 1.00 91.25 97 GLY A N 1
ATOM 760 C CA . GLY A 1 97 ? 16.261 -2.467 10.461 1.00 91.25 97 GLY A CA 1
ATOM 761 C C . GLY A 1 97 ? 16.229 -3.885 9.877 1.00 91.25 97 GLY A C 1
ATOM 762 O O . GLY A 1 97 ? 15.194 -4.551 9.780 1.00 91.25 97 GLY A O 1
ATOM 763 N N . VAL A 1 98 ? 17.416 -4.346 9.467 1.00 90.31 98 VAL A N 1
ATOM 764 C CA . VAL A 1 98 ? 17.636 -5.612 8.739 1.00 90.31 98 VAL A CA 1
ATOM 765 C C . VAL A 1 98 ? 17.189 -6.838 9.542 1.00 90.31 98 VAL A C 1
ATOM 767 O O . VAL A 1 98 ? 16.618 -7.758 8.963 1.00 90.31 98 VAL A O 1
ATOM 770 N N . GLY A 1 99 ? 17.368 -6.828 10.866 1.00 91.62 99 GLY A N 1
ATOM 771 C CA . GLY A 1 99 ? 16.962 -7.936 11.739 1.00 91.62 99 GLY A CA 1
ATOM 772 C C . GLY A 1 99 ? 15.445 -8.132 11.848 1.00 91.62 99 GLY A C 1
ATOM 773 O O . GLY A 1 99 ? 14.985 -9.205 12.221 1.00 91.62 99 GLY A O 1
ATOM 774 N N . ALA A 1 100 ? 14.639 -7.127 11.491 1.00 92.88 100 ALA A N 1
ATOM 775 C CA . ALA A 1 100 ? 13.187 -7.209 11.630 1.00 92.88 100 ALA A CA 1
ATOM 776 C C . ALA A 1 100 ? 12.484 -7.903 10.452 1.00 92.88 100 ALA A C 1
ATOM 778 O O . ALA A 1 100 ? 11.321 -8.295 10.593 1.00 92.88 100 ALA A O 1
ATOM 779 N N . CYS A 1 101 ? 13.135 -7.990 9.287 1.00 95.25 101 CYS A N 1
ATOM 780 C CA . CYS A 1 101 ? 12.640 -8.697 8.107 1.00 95.25 101 CYS A CA 1
ATOM 781 C C . CYS A 1 101 ? 13.758 -8.870 7.062 1.00 95.25 101 CYS A C 1
ATOM 783 O O . CYS A 1 101 ? 14.443 -7.910 6.701 1.00 95.25 101 CYS A O 1
ATOM 785 N N . THR A 1 102 ? 13.876 -10.077 6.508 1.00 94.88 102 THR A N 1
ATOM 786 C CA . THR A 1 102 ? 14.847 -10.488 5.475 1.00 94.88 102 THR A CA 1
ATOM 787 C C . THR A 1 102 ? 14.633 -9.815 4.114 1.00 94.88 102 THR A C 1
ATOM 789 O O . THR A 1 102 ? 15.588 -9.693 3.350 1.00 94.88 102 THR A O 1
ATOM 792 N N . MET A 1 103 ? 13.428 -9.299 3.834 1.00 93.56 103 MET A N 1
ATOM 793 C CA . MET A 1 103 ? 13.053 -8.664 2.560 1.00 93.56 103 MET A CA 1
ATOM 794 C C . MET A 1 103 ? 13.850 -7.383 2.287 1.00 93.56 103 MET A C 1
ATOM 796 O O . MET A 1 103 ? 13.430 -6.291 2.668 1.00 93.56 103 MET A O 1
ATOM 800 N N . SER A 1 104 ? 14.982 -7.502 1.599 1.00 90.50 104 SER A N 1
ATOM 801 C CA . SER A 1 104 ? 15.857 -6.384 1.222 1.00 90.50 104 SER A CA 1
ATOM 802 C C . SER A 1 104 ? 15.435 -5.674 -0.065 1.00 90.50 104 SER A C 1
ATOM 804 O O . SER A 1 104 ? 15.866 -4.548 -0.315 1.00 90.50 104 SER A O 1
ATOM 806 N N . LYS A 1 105 ? 14.604 -6.324 -0.887 1.00 93.31 105 LYS A N 1
ATOM 807 C CA . LYS A 1 105 ? 14.244 -5.836 -2.216 1.00 93.31 105 LYS A CA 1
ATOM 808 C C . LYS A 1 105 ? 13.220 -4.704 -2.142 1.00 93.31 105 LYS A C 1
ATOM 810 O O . LYS A 1 105 ? 12.170 -4.829 -1.514 1.00 93.31 105 LYS A O 1
ATOM 815 N N . ASN A 1 106 ? 13.515 -3.634 -2.875 1.00 93.44 106 ASN A N 1
ATOM 816 C CA . ASN A 1 106 ? 12.563 -2.579 -3.197 1.00 93.44 106 ASN A CA 1
ATOM 817 C C . ASN A 1 106 ? 12.035 -2.809 -4.615 1.00 93.44 106 ASN A C 1
ATOM 819 O O . ASN A 1 106 ? 12.808 -3.052 -5.544 1.00 93.44 106 ASN A O 1
ATOM 823 N N . PHE A 1 107 ? 10.725 -2.722 -4.793 1.00 94.69 107 PHE A N 1
ATOM 824 C CA . PHE A 1 107 ? 10.063 -2.983 -6.066 1.00 94.69 107 PHE A CA 1
ATOM 825 C C . PHE A 1 107 ? 9.739 -1.664 -6.754 1.00 94.69 107 PHE A C 1
ATOM 827 O O . PHE A 1 107 ? 9.129 -0.797 -6.142 1.00 94.69 107 PHE A O 1
ATOM 834 N N . ARG A 1 108 ? 10.153 -1.486 -8.012 1.00 94.62 108 ARG A N 1
ATOM 835 C CA . ARG A 1 108 ? 9.799 -0.294 -8.803 1.00 94.62 108 ARG A CA 1
ATOM 836 C C . ARG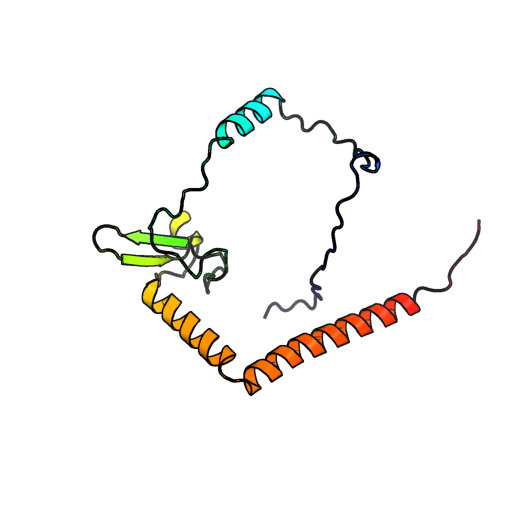 A 1 108 ? 8.284 -0.230 -8.984 1.00 94.62 108 ARG A C 1
ATOM 838 O O . ARG A 1 108 ? 7.706 -1.223 -9.423 1.00 94.62 108 ARG A O 1
ATOM 845 N N . ALA A 1 109 ? 7.677 0.911 -8.664 1.00 93.25 109 ALA A N 1
ATOM 846 C CA . ALA A 1 109 ? 6.225 1.081 -8.673 1.00 93.25 109 ALA A CA 1
ATOM 847 C C . ALA A 1 109 ? 5.646 0.803 -10.061 1.00 93.25 109 ALA A C 1
ATOM 849 O O . ALA A 1 109 ? 4.946 -0.188 -10.215 1.00 93.25 109 ALA A O 1
ATOM 850 N N . GLU A 1 110 ? 6.098 1.545 -11.075 1.00 92.00 110 GLU A N 1
ATOM 851 C CA . GLU A 1 110 ? 5.667 1.413 -12.477 1.00 92.00 110 GLU A CA 1
ATOM 852 C C . GLU A 1 110 ? 5.685 -0.041 -12.972 1.00 92.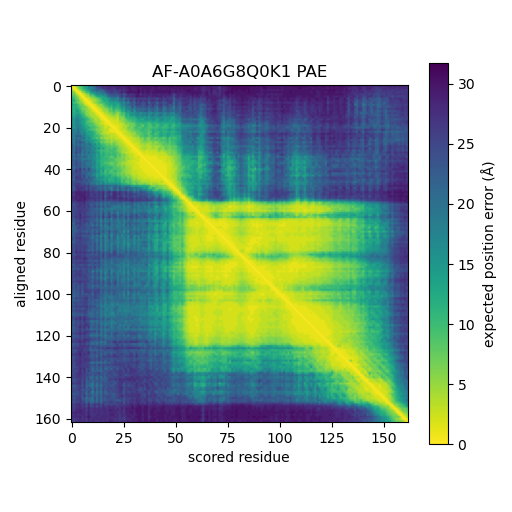00 110 GLU A C 1
ATOM 854 O O . GLU A 1 110 ? 4.711 -0.535 -13.528 1.00 92.00 110 GLU A O 1
ATOM 859 N N . LYS A 1 111 ? 6.788 -0.764 -12.730 1.00 95.06 111 LYS A N 1
ATOM 860 C CA . LYS A 1 111 ? 6.931 -2.161 -13.173 1.00 95.06 111 LYS A CA 1
ATOM 861 C C . LYS A 1 111 ? 6.001 -3.110 -12.421 1.00 95.06 111 LYS A C 1
ATOM 863 O O . LYS A 1 111 ? 5.493 -4.060 -13.005 1.00 95.06 111 LYS A O 1
ATOM 868 N N . THR A 1 112 ? 5.835 -2.890 -11.121 1.00 94.25 112 THR A N 1
ATOM 869 C CA . THR A 1 112 ? 5.041 -3.778 -10.262 1.00 94.25 112 THR A CA 1
ATOM 870 C C . THR A 1 112 ? 3.556 -3.572 -10.512 1.00 94.25 112 THR A C 1
ATOM 872 O O . THR A 1 112 ? 2.821 -4.541 -10.651 1.00 94.25 112 THR A O 1
ATOM 875 N N . GLU A 1 113 ? 3.138 -2.318 -10.622 1.00 94.25 113 GLU A N 1
ATOM 876 C CA . GLU A 1 113 ? 1.770 -1.917 -10.937 1.00 94.25 113 GLU A CA 1
ATOM 877 C C . GLU A 1 113 ? 1.364 -2.415 -12.318 1.00 94.25 113 GLU A C 1
ATOM 879 O O . GLU A 1 113 ? 0.377 -3.134 -12.426 1.00 94.25 113 GLU A O 1
ATOM 884 N N . ALA A 1 114 ? 2.196 -2.198 -13.344 1.00 94.94 114 ALA A N 1
ATOM 885 C CA . ALA A 1 114 ? 1.932 -2.729 -14.679 1.00 94.94 114 ALA A CA 1
ATOM 886 C C . ALA A 1 114 ? 1.813 -4.263 -14.688 1.00 94.94 114 ALA A C 1
ATOM 888 O O . ALA A 1 114 ? 0.933 -4.811 -15.347 1.00 94.94 114 ALA A O 1
ATOM 889 N N . ALA A 1 115 ? 2.664 -4.976 -13.942 1.00 95.69 115 ALA A N 1
ATOM 890 C CA . ALA A 1 115 ? 2.576 -6.432 -13.841 1.00 95.69 115 ALA A CA 1
ATOM 891 C C . ALA A 1 115 ? 1.267 -6.891 -13.177 1.00 95.69 115 ALA A C 1
ATOM 893 O O . ALA A 1 115 ? 0.615 -7.808 -13.679 1.00 95.69 115 ALA A O 1
ATOM 894 N N . VAL A 1 116 ? 0.860 -6.241 -12.080 1.00 94.94 116 VAL A N 1
ATOM 895 C CA . VAL A 1 116 ? -0.410 -6.537 -11.401 1.00 94.94 116 VAL A CA 1
ATOM 896 C C . VAL A 1 116 ? -1.593 -6.204 -12.306 1.00 94.94 116 VAL A C 1
ATOM 898 O O . VAL A 1 116 ? -2.492 -7.028 -12.452 1.00 94.94 116 VAL A O 1
ATOM 901 N N . TRP A 1 117 ? -1.579 -5.049 -12.968 1.00 94.75 117 TRP A N 1
ATOM 902 C CA . TRP A 1 117 ? -2.630 -4.641 -13.892 1.00 94.75 117 TRP A CA 1
ATOM 903 C C . TRP A 1 117 ? -2.758 -5.592 -15.081 1.00 94.75 117 TRP A C 1
ATOM 905 O O . TRP A 1 117 ? -3.862 -6.011 -15.420 1.00 94.75 117 TRP A O 1
ATOM 915 N N . ASN A 1 118 ? -1.646 -6.000 -15.693 1.00 95.12 118 ASN A N 1
ATOM 916 C CA . ASN A 1 118 ? -1.656 -6.964 -16.794 1.00 95.12 118 ASN A CA 1
ATOM 917 C C . ASN A 1 118 ? -2.221 -8.316 -16.353 1.00 95.12 118 ASN A C 1
ATOM 919 O O . ASN A 1 118 ? -3.003 -8.924 -17.079 1.00 95.12 118 ASN A O 1
ATOM 923 N N . PHE A 1 119 ? -1.881 -8.766 -15.144 1.00 93.12 119 PHE A N 1
ATOM 924 C CA . PHE A 1 119 ? -2.449 -9.986 -14.585 1.00 93.12 119 PHE A CA 1
ATOM 925 C C . PHE A 1 119 ? -3.962 -9.859 -14.358 1.00 93.12 119 PHE A C 1
ATOM 927 O O . PHE A 1 119 ? -4.730 -10.678 -14.860 1.00 93.12 119 PHE A O 1
ATOM 934 N N . VAL A 1 120 ? -4.402 -8.816 -13.646 1.00 91.56 120 VAL A N 1
ATOM 935 C CA . VAL A 1 120 ? -5.821 -8.593 -13.329 1.00 91.56 120 VAL A CA 1
ATOM 936 C C . VAL A 1 120 ? -6.635 -8.401 -14.606 1.00 91.56 120 VAL A C 1
ATOM 938 O O . VAL A 1 120 ? -7.651 -9.063 -14.790 1.00 91.56 120 VAL A O 1
ATOM 941 N N . SER A 1 121 ? -6.174 -7.552 -15.523 1.00 93.19 121 SER A N 1
ATOM 942 C CA . SER A 1 121 ? -6.848 -7.326 -16.803 1.00 93.19 121 SER A CA 1
ATOM 943 C C . SER A 1 121 ? -6.880 -8.583 -17.671 1.00 93.19 121 SER A C 1
ATOM 945 O O . SER A 1 121 ? -7.887 -8.822 -18.328 1.00 93.19 121 SER A O 1
ATOM 947 N N . GLY A 1 122 ? -5.834 -9.413 -17.645 1.00 91.81 122 GLY A N 1
ATOM 948 C CA . GLY A 1 122 ? -5.823 -10.707 -18.325 1.00 91.81 122 GLY A CA 1
ATOM 949 C C . GLY A 1 122 ? -6.899 -11.654 -17.793 1.00 91.81 122 GLY A C 1
ATOM 950 O O . GLY A 1 122 ? -7.615 -12.262 -18.579 1.00 91.81 122 GLY A O 1
ATOM 951 N N . VAL A 1 123 ? -7.068 -11.728 -16.469 1.00 88.69 123 VAL A N 1
ATOM 952 C CA . VAL A 1 123 ? -8.143 -12.522 -15.847 1.00 88.69 123 VAL A CA 1
ATOM 953 C C . VAL A 1 123 ? -9.522 -11.961 -16.195 1.00 88.69 123 VAL A C 1
ATOM 955 O O . VAL A 1 123 ? -10.421 -12.721 -16.530 1.00 88.69 123 VAL A O 1
ATOM 958 N N . LEU A 1 124 ? -9.696 -10.638 -16.147 1.00 87.62 124 LEU A N 1
ATOM 959 C CA . LEU A 1 124 ? -10.986 -9.996 -16.422 1.00 87.62 124 LEU A CA 1
ATOM 960 C C . LEU A 1 124 ? -11.408 -10.078 -17.896 1.00 87.62 124 LEU A C 1
ATOM 962 O O . LEU A 1 124 ? -12.600 -10.026 -18.188 1.00 87.62 124 LEU A O 1
ATOM 966 N N . LYS A 1 125 ? -10.451 -10.186 -18.821 1.00 91.62 125 LYS A N 1
ATOM 967 C CA . LYS A 1 125 ? -10.710 -10.315 -20.264 1.00 91.62 125 LYS A CA 1
ATOM 968 C C . LYS A 1 125 ? -10.989 -11.749 -20.708 1.00 91.62 125 LYS A C 1
ATOM 970 O O . LYS A 1 125 ? -11.427 -11.937 -21.838 1.00 91.62 125 LYS A O 1
ATOM 975 N N . ASP A 1 126 ? -10.739 -12.736 -19.854 1.00 91.06 126 ASP A N 1
ATOM 976 C CA . ASP A 1 126 ? -11.039 -14.138 -20.124 1.00 91.06 126 ASP A CA 1
ATOM 977 C C . ASP A 1 126 ? -12.393 -14.500 -19.485 1.00 91.06 126 ASP A C 1
ATOM 979 O O . ASP A 1 126 ? -12.469 -14.706 -18.268 1.00 91.06 126 ASP A O 1
ATOM 983 N N . PRO A 1 127 ? -13.486 -14.549 -20.271 1.00 85.94 127 PRO A N 1
ATOM 984 C CA . PRO A 1 127 ? -14.827 -14.750 -19.734 1.00 85.94 127 PRO A CA 1
ATOM 985 C C . PRO A 1 127 ? -15.000 -16.119 -19.072 1.00 85.94 127 PRO A C 1
ATOM 987 O O . PRO A 1 127 ? -15.779 -16.226 -18.128 1.00 85.94 127 PRO A O 1
ATOM 990 N N . GLU A 1 128 ? -14.273 -17.148 -19.510 1.00 88.50 128 GLU A N 1
ATOM 991 C CA . GLU A 1 128 ? -14.358 -18.489 -18.927 1.00 88.50 128 GLU A CA 1
ATOM 992 C C . GLU A 1 128 ? -13.628 -18.546 -17.584 1.00 88.50 128 GLU A C 1
ATOM 994 O O . GLU A 1 128 ? -14.179 -19.040 -16.598 1.00 88.50 128 GLU A O 1
ATOM 999 N N . ARG A 1 129 ? -12.431 -17.951 -17.483 1.00 81.94 129 ARG A N 1
ATOM 1000 C CA . ARG A 1 129 ? -11.729 -17.838 -16.190 1.00 81.94 129 ARG A CA 1
ATOM 1001 C C . ARG A 1 129 ? -12.486 -16.957 -15.206 1.00 81.94 129 ARG A C 1
ATOM 1003 O O . ARG A 1 129 ? -12.521 -17.266 -14.014 1.00 81.94 129 ARG A O 1
ATOM 1010 N N . LEU A 1 130 ? -13.110 -15.885 -15.692 1.00 84.12 130 LEU A N 1
ATOM 1011 C CA . LEU A 1 130 ? -13.935 -15.015 -14.865 1.00 84.12 130 LEU A CA 1
ATOM 1012 C C . LEU A 1 130 ? -15.179 -15.749 -14.351 1.00 84.12 130 LEU A C 1
ATOM 1014 O O . LEU A 1 130 ? -15.463 -15.684 -13.156 1.00 84.12 130 LEU A O 1
ATOM 1018 N N . ARG A 1 131 ? -15.888 -16.481 -15.222 1.00 84.12 131 ARG A N 1
ATOM 1019 C CA . ARG A 1 131 ? -17.039 -17.316 -14.842 1.00 84.12 131 ARG A CA 1
ATOM 1020 C C . ARG A 1 131 ? -16.647 -18.376 -13.826 1.00 84.12 131 ARG A C 1
ATOM 1022 O O . ARG A 1 131 ? -17.252 -18.412 -12.764 1.00 84.12 131 ARG A O 1
ATOM 1029 N N . ALA A 1 132 ? -15.592 -19.147 -14.085 1.00 85.31 132 ALA A N 1
ATOM 1030 C CA . ALA A 1 132 ? -15.118 -20.177 -13.164 1.00 85.31 132 ALA A CA 1
ATOM 1031 C C . ALA A 1 132 ? -14.773 -19.601 -11.778 1.00 85.31 132 ALA A C 1
ATOM 1033 O O . ALA A 1 132 ? -15.175 -20.158 -10.757 1.00 85.31 132 ALA A O 1
ATOM 1034 N N . GLY A 1 133 ? -14.090 -18.451 -11.732 1.00 81.19 133 GLY A N 1
ATOM 1035 C CA . GLY A 1 133 ? -13.783 -17.768 -10.473 1.00 81.19 133 GLY A CA 1
ATOM 1036 C C . GLY A 1 133 ? -15.030 -17.247 -9.747 1.00 81.19 133 GLY A C 1
ATOM 1037 O O . GLY A 1 133 ? -15.146 -17.384 -8.528 1.00 81.19 133 GLY A O 1
ATOM 1038 N N . LEU A 1 134 ? -15.994 -16.676 -10.476 1.00 84.19 134 LEU A N 1
ATOM 1039 C CA . LEU A 1 134 ? -17.268 -16.224 -9.905 1.00 84.19 134 LEU A CA 1
ATOM 1040 C C . LEU A 1 134 ? -18.120 -17.395 -9.410 1.00 84.19 134 LEU A C 1
ATOM 1042 O O . LEU A 1 134 ? -18.726 -17.295 -8.343 1.00 84.19 134 LEU A O 1
ATOM 1046 N N . ASP A 1 135 ? -18.136 -18.504 -10.142 1.00 84.12 135 ASP A N 1
ATOM 1047 C CA . ASP A 1 135 ? -18.839 -19.723 -9.766 1.00 84.12 135 ASP A CA 1
ATOM 1048 C C . ASP A 1 135 ? -18.213 -20.354 -8.528 1.00 84.12 135 ASP A C 1
ATOM 1050 O O . ASP A 1 135 ? -18.948 -20.738 -7.622 1.00 84.12 135 ASP A O 1
ATOM 1054 N N . GLU A 1 136 ? -16.885 -20.371 -8.401 1.00 81.31 136 GLU A N 1
ATOM 1055 C CA . GLU A 1 136 ? -16.205 -20.809 -7.179 1.00 81.31 136 GLU A CA 1
ATOM 1056 C C . GLU A 1 136 ? -16.632 -19.957 -5.969 1.00 81.31 136 GLU A C 1
ATOM 1058 O O . GLU A 1 136 ? -17.016 -20.487 -4.918 1.00 81.31 136 GLU A O 1
ATOM 1063 N N . ILE A 1 137 ? -16.656 -18.628 -6.126 1.00 81.88 137 ILE A N 1
ATOM 1064 C CA . ILE A 1 137 ? -17.105 -17.699 -5.079 1.00 81.88 137 ILE A CA 1
ATOM 1065 C C . ILE A 1 137 ? -18.592 -17.919 -4.754 1.00 81.88 137 ILE A C 1
ATOM 1067 O O . ILE A 1 137 ? -18.988 -17.929 -3.581 1.00 81.88 137 ILE A O 1
ATOM 1071 N N . CYS A 1 138 ? -19.432 -18.122 -5.768 1.00 76.50 138 CYS A N 1
ATOM 1072 C CA . CYS A 1 138 ? -20.878 -18.282 -5.637 1.00 76.50 138 CYS A CA 1
ATOM 1073 C C . CYS A 1 138 ? -21.249 -19.634 -5.011 1.00 76.50 138 CYS A C 1
ATOM 1075 O O . CYS A 1 138 ? -22.052 -19.685 -4.076 1.00 76.50 138 CYS A O 1
ATOM 1077 N N . LEU A 1 139 ? -20.626 -20.727 -5.454 1.00 69.88 139 LEU A N 1
ATOM 1078 C CA . LEU A 1 139 ? -20.766 -22.070 -4.888 1.00 69.88 139 LEU A CA 1
ATOM 1079 C C . LEU A 1 139 ? -20.261 -22.099 -3.448 1.00 69.88 139 LEU A C 1
ATOM 1081 O O . LEU A 1 139 ? -20.972 -22.567 -2.556 1.00 69.88 139 LEU A O 1
ATOM 1085 N N . GLY A 1 140 ? -19.097 -21.498 -3.186 1.00 65.38 140 GLY A N 1
ATOM 1086 C CA . GLY A 1 140 ? -18.582 -21.311 -1.834 1.00 65.38 140 GLY A CA 1
ATOM 1087 C C . GLY A 1 140 ? -19.562 -20.545 -0.939 1.00 65.38 140 GLY A C 1
ATOM 1088 O O . GLY A 1 140 ? -19.765 -20.913 0.219 1.00 65.38 140 GLY A O 1
ATOM 1089 N N . SER A 1 141 ? -20.234 -19.525 -1.477 1.00 63.06 141 SER A N 1
ATOM 1090 C CA . SER A 1 141 ? -21.241 -18.732 -0.758 1.00 63.06 141 SER A CA 1
ATOM 1091 C C . SER A 1 141 ? -22.545 -19.504 -0.512 1.00 63.06 141 SER A C 1
ATOM 1093 O O . SER A 1 141 ? -23.088 -19.456 0.596 1.00 63.06 141 SER A O 1
ATOM 1095 N N . LYS A 1 142 ? -23.028 -20.272 -1.499 1.00 68.44 142 LYS A N 1
ATOM 1096 C CA . LYS A 1 142 ? -24.226 -21.128 -1.397 1.00 68.44 142 LYS A CA 1
ATOM 1097 C C . LYS A 1 142 ? -24.028 -22.257 -0.384 1.00 68.44 142 LYS A C 1
ATOM 1099 O O . LYS A 1 142 ? -24.885 -22.453 0.477 1.00 68.44 142 LYS A O 1
ATOM 1104 N N . LEU A 1 143 ? -22.879 -22.936 -0.417 1.00 60.38 143 LEU A N 1
ATOM 1105 C CA . LEU A 1 143 ? -22.523 -23.991 0.540 1.00 60.38 143 LEU A CA 1
ATOM 1106 C C . LEU A 1 143 ? -22.419 -23.444 1.970 1.00 60.38 143 LEU A C 1
ATOM 1108 O O . LEU A 1 143 ? -22.962 -24.038 2.905 1.00 60.38 143 LEU A O 1
ATOM 1112 N N . ARG A 1 144 ? -21.807 -22.262 2.146 1.00 58.66 144 ARG A N 1
ATOM 1113 C CA . ARG A 1 144 ? -21.771 -21.557 3.439 1.00 5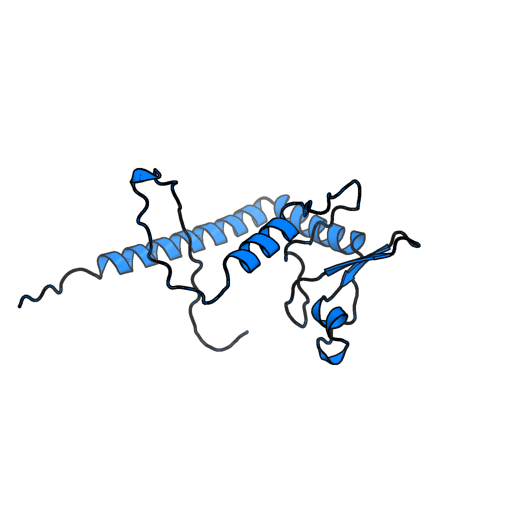8.66 144 ARG A CA 1
ATOM 1114 C C . ARG A 1 144 ? -23.182 -21.215 3.936 1.00 58.66 144 ARG A C 1
ATOM 1116 O O . ARG A 1 144 ? -23.473 -21.442 5.108 1.00 58.66 144 ARG A O 1
ATOM 1123 N N . ARG A 1 145 ? -24.079 -20.736 3.063 1.00 63.91 145 ARG A N 1
ATOM 1124 C CA . ARG A 1 145 ? -25.474 -20.392 3.405 1.00 63.91 145 ARG A CA 1
ATOM 1125 C C . ARG A 1 145 ? -26.325 -21.623 3.761 1.00 63.91 145 ARG A C 1
ATOM 1127 O O . ARG A 1 145 ? -27.053 -21.579 4.751 1.00 63.91 145 ARG A O 1
ATOM 1134 N N . ALA A 1 146 ? -26.195 -22.731 3.029 1.00 64.69 146 ALA A N 1
ATOM 1135 C CA . ALA A 1 146 ? -26.898 -23.987 3.315 1.00 64.69 146 ALA A CA 1
ATOM 1136 C C . ALA A 1 146 ? -26.459 -24.618 4.652 1.00 64.69 146 ALA A C 1
ATOM 1138 O O . ALA A 1 146 ? -27.294 -25.091 5.426 1.00 64.69 146 ALA A O 1
ATOM 1139 N N . ALA A 1 147 ? -25.161 -24.561 4.971 1.00 59.75 147 ALA A N 1
ATOM 1140 C CA . ALA A 1 147 ? -24.636 -25.015 6.260 1.00 59.75 147 ALA A CA 1
ATOM 1141 C C . ALA A 1 147 ? -25.153 -24.174 7.446 1.00 59.75 147 ALA A C 1
ATOM 1143 O O . ALA A 1 147 ? -25.384 -24.713 8.529 1.00 59.75 147 ALA A O 1
ATOM 1144 N N . ILE A 1 148 ? -25.370 -22.867 7.246 1.00 58.88 148 ILE A N 1
ATOM 1145 C CA . ILE A 1 148 ? -25.959 -21.972 8.257 1.00 58.88 148 ILE A CA 1
ATOM 1146 C C . ILE A 1 148 ? -27.435 -22.316 8.515 1.00 58.88 148 ILE A C 1
ATOM 1148 O O . ILE A 1 148 ? -27.849 -22.369 9.673 1.00 58.88 148 ILE A O 1
ATOM 1152 N N . LEU A 1 149 ? -28.221 -22.587 7.466 1.00 63.34 149 LEU A N 1
ATOM 1153 C CA . LEU A 1 149 ? -29.640 -22.956 7.589 1.00 63.34 149 LEU A CA 1
ATOM 1154 C C . LEU A 1 149 ? -29.829 -24.277 8.349 1.00 63.34 149 LEU A C 1
ATOM 1156 O O . LEU A 1 149 ? -30.626 -24.317 9.282 1.00 63.34 149 LEU A O 1
ATOM 1160 N N . LYS A 1 150 ? -29.028 -25.310 8.040 1.00 62.34 150 LYS A N 1
ATOM 1161 C CA . LYS A 1 150 ? -29.073 -26.607 8.747 1.00 62.34 150 LYS A CA 1
ATOM 1162 C C . LYS A 1 150 ? -28.767 -26.501 10.247 1.00 62.34 150 LYS A C 1
ATOM 1164 O O . LYS A 1 150 ? -29.328 -27.254 11.036 1.00 62.34 150 LYS A O 1
ATOM 1169 N N . ARG A 1 151 ? -27.890 -25.574 10.659 1.00 57.38 151 ARG A N 1
ATOM 1170 C CA . ARG A 1 151 ? -27.605 -25.332 12.088 1.00 57.38 151 ARG A CA 1
ATOM 1171 C C . ARG A 1 151 ? -28.753 -24.625 12.806 1.00 57.38 151 ARG A C 1
ATOM 1173 O O . ARG A 1 151 ? -28.999 -24.935 13.963 1.00 57.38 151 ARG A O 1
ATOM 1180 N N . LYS A 1 152 ? -29.460 -23.706 12.140 1.00 56.59 152 LYS A N 1
ATOM 1181 C CA . LYS A 1 152 ? -30.625 -23.017 12.724 1.00 56.59 152 LYS A CA 1
ATOM 1182 C C . LYS A 1 152 ? -31.827 -23.946 12.906 1.00 56.59 152 LYS A C 1
ATOM 1184 O O . LYS A 1 152 ? -32.523 -23.821 13.900 1.00 56.59 152 LYS A O 1
ATOM 1189 N N . SER A 1 153 ? -32.037 -24.897 11.995 1.00 56.75 153 SER A N 1
ATOM 1190 C CA . SER A 1 153 ? -33.114 -25.893 12.100 1.00 56.75 153 SER A CA 1
ATOM 1191 C C . SER A 1 153 ? -32.862 -26.990 13.144 1.00 56.75 153 SER A C 1
ATOM 1193 O O . SER A 1 153 ? -33.790 -27.707 13.488 1.00 56.75 153 SER A O 1
ATOM 1195 N N . GLY A 1 154 ? -31.625 -27.140 13.635 1.00 51.78 154 GLY A N 1
ATOM 1196 C CA . GLY A 1 154 ? -31.266 -28.102 14.689 1.00 51.78 154 GLY A CA 1
ATOM 1197 C C . GLY A 1 154 ? -31.311 -27.540 16.116 1.00 51.78 154 GLY A C 1
ATOM 1198 O O . GLY A 1 154 ? -31.093 -28.290 17.059 1.00 51.78 154 GLY A O 1
ATOM 1199 N N . VAL A 1 155 ? -31.579 -26.239 16.291 1.00 51.81 155 VAL A N 1
ATOM 1200 C CA . VAL A 1 155 ? -31.797 -25.605 17.604 1.00 51.81 155 VAL A CA 1
ATOM 1201 C C . VAL A 1 155 ? -33.303 -25.441 17.798 1.00 51.81 155 VAL A C 1
ATOM 1203 O O . VAL A 1 155 ? -33.863 -24.359 17.657 1.00 51.81 155 VAL A O 1
ATOM 1206 N N . GLY A 1 156 ? -33.973 -26.558 18.050 1.00 46.59 156 GLY A N 1
ATOM 1207 C CA . GLY A 1 156 ? -35.378 -26.608 18.424 1.00 46.59 156 GLY A CA 1
ATOM 1208 C C . GLY A 1 156 ? -35.583 -27.760 19.398 1.00 46.59 156 GLY A C 1
ATOM 1209 O O . GLY A 1 156 ? -35.252 -28.891 19.070 1.00 46.59 156 GLY A O 1
ATOM 1210 N N . SER A 1 157 ? -36.145 -27.446 20.566 1.00 45.09 157 SER A N 1
ATOM 1211 C CA . SER A 1 157 ? -36.469 -28.342 21.686 1.00 45.09 157 SER A CA 1
ATOM 1212 C C . SER A 1 157 ? -35.352 -28.631 22.698 1.00 45.09 157 SER A C 1
ATOM 1214 O O . SER A 1 157 ? -34.745 -29.696 22.713 1.00 45.09 157 SER A O 1
ATOM 1216 N N . SER A 1 158 ? -35.177 -27.705 23.638 1.00 40.03 158 SER A N 1
ATOM 1217 C CA . SER A 1 158 ? -35.123 -28.073 25.058 1.00 40.03 158 SER A CA 1
ATOM 1218 C C . SER A 1 158 ? -35.526 -26.865 25.902 1.00 40.03 158 SER A C 1
ATOM 1220 O O . SER A 1 158 ? -34.709 -26.141 26.465 1.00 40.03 158 SER A O 1
ATOM 1222 N N . GLY A 1 159 ? -36.836 -26.617 25.948 1.00 44.25 159 GLY A N 1
ATOM 1223 C CA . GLY A 1 159 ? -37.407 -25.939 27.101 1.00 44.25 159 GLY A CA 1
ATOM 1224 C C . GLY A 1 159 ? -37.408 -26.921 28.267 1.00 44.25 159 GLY A C 1
ATOM 1225 O O . GLY A 1 159 ? -37.882 -28.041 28.100 1.00 44.25 159 GLY A O 1
ATOM 1226 N N . SER A 1 160 ? -36.910 -26.492 29.423 1.00 33.03 160 SER A N 1
ATOM 1227 C CA . SER A 1 160 ? -37.287 -27.100 30.696 1.00 33.03 160 SER A CA 1
ATOM 1228 C C . SER A 1 160 ? -37.615 -25.992 31.700 1.00 33.03 160 SER A C 1
ATOM 1230 O O . SER A 1 160 ? -36.821 -25.056 31.832 1.00 33.03 160 SER A O 1
ATOM 1232 N N . PRO A 1 161 ? -38.789 -26.047 32.355 1.00 42.91 161 PRO A N 1
ATOM 1233 C CA . PRO A 1 161 ? -39.234 -25.052 33.320 1.00 42.91 161 PRO A CA 1
ATOM 1234 C C . PRO A 1 161 ? -38.729 -25.342 34.740 1.00 42.91 161 PRO A C 1
ATOM 1236 O O . PRO A 1 161 ? -38.541 -26.500 35.092 1.00 42.91 161 PRO A O 1
ATOM 1239 N N . LYS A 1 162 ? -38.604 -24.236 35.491 1.00 38.56 162 LYS A N 1
ATOM 1240 C CA . LYS A 1 162 ? -38.526 -24.034 36.954 1.00 38.56 162 LYS A CA 1
ATOM 1241 C C . LYS A 1 162 ? -37.811 -25.083 37.805 1.00 38.56 162 LYS A C 1
ATOM 1243 O O . LYS A 1 162 ? -38.401 -26.150 38.063 1.00 38.56 162 LYS A O 1
#

Sequence (162 aa):
MKSNGEKSYPKVRNSVDVPREEWTGVPVPDSGILRDLVLAARNAIKENKKCSNAGRYFWELTGSVMRCGECGVAMGTNHITGRDARYYRCTRRYGRGVGACTMSKNFRAEKTEAAVWNFVSGVLKDPERLRAGLDEICLGSKLRRAAILKRKSGVGSSGSPK

Organism: NCBI:txid2653852